Protein AF-A0A1L6R920-F1 (afdb_monomer_lite)

Sequence (174 aa):
MINQKQIMIEWEKAELPRNDKTYGDISAIYSDLSSNADNELEANKMFILAIRKAAMNGASTGLSVQNNVSRWLNAGATNAEAVGKYEDDLQRRRQKGRFGQPIKQESKVLVPTSDEIKQQNERWAKELGYENVKAMAKGTRDIFVNLRKTRAERLANKPKTGLTANGNRVLKRF

Organism: NCBI:txid1631871

pLDDT: mean 83.22, std 13.2, range [47.03, 96.5]

Secondary structure (DSSP, 8-state):
---HHHHHHHHHHTTPPP-TTHHHHHHHHHHHHHHHSSSHHHHHHHHHHHHHHHHHTT--SHHHHHHHHHHHHHTT--SHHHHHHHHHHHHHHHTBPTTS-B-------PPPPHHHHHHHHHHHHHHTT-SSHHHHHHHHHHHHHHHHHTHHHHHHTS---SB-TTS-B-----

Radius of gyration: 33.22 Å; chains: 1; bounding box: 61×46×90 Å

Foldseek 3Di:
DAPVVVLVVLCVVLQADDDPCVVVLLVVLLVLLCVQAPHSVQSNLLLSVLSVVCSVVVHRYSVSSSVLSVVQVVVSNRGPVSSVVVVVVVVQVVQQDPPRHGNPPPDPPPDDDPVSVLVVLQVVCVVVPHPGNVRVVVVVVVVVVVCVVCVVVVVVPDDPPCADPVGHHPDDDD

Structure (mmCIF, N/CA/C/O backbone):
data_AF-A0A1L6R920-F1
#
_entry.id   AF-A0A1L6R920-F1
#
loop_
_atom_site.group_PDB
_atom_site.id
_atom_site.type_symbol
_atom_site.label_atom_id
_atom_site.label_alt_id
_atom_site.label_comp_id
_atom_site.label_asym_id
_atom_site.label_entity_id
_atom_site.label_seq_id
_atom_site.pdbx_PDB_ins_code
_atom_site.Cartn_x
_atom_site.Cartn_y
_atom_site.Cartn_z
_atom_site.occupancy
_atom_site.B_iso_or_equiv
_atom_site.auth_seq_id
_atom_site.auth_comp_id
_atom_site.auth_asym_id
_atom_site.auth_atom_id
_atom_site.pdbx_PDB_model_num
ATOM 1 N N . MET A 1 1 ? -8.436 4.209 25.010 1.00 79.69 1 MET A N 1
ATOM 2 C CA . MET A 1 1 ? -8.027 5.600 24.848 1.00 79.69 1 MET A CA 1
ATOM 3 C C . MET A 1 1 ? -7.388 5.775 23.480 1.00 79.69 1 MET A C 1
ATOM 5 O O . MET A 1 1 ? -6.568 4.952 23.076 1.00 79.69 1 MET A O 1
ATOM 9 N N . ILE A 1 2 ? -7.763 6.836 22.766 1.00 86.31 2 ILE A N 1
ATOM 10 C CA . ILE A 1 2 ? -7.150 7.194 21.484 1.00 86.31 2 ILE A CA 1
ATOM 11 C C . ILE A 1 2 ? -5.675 7.579 21.678 1.00 86.31 2 ILE A C 1
ATOM 13 O O . ILE A 1 2 ? -5.337 8.386 22.544 1.00 86.31 2 ILE A O 1
ATOM 17 N N . ASN A 1 3 ? -4.783 7.039 20.849 1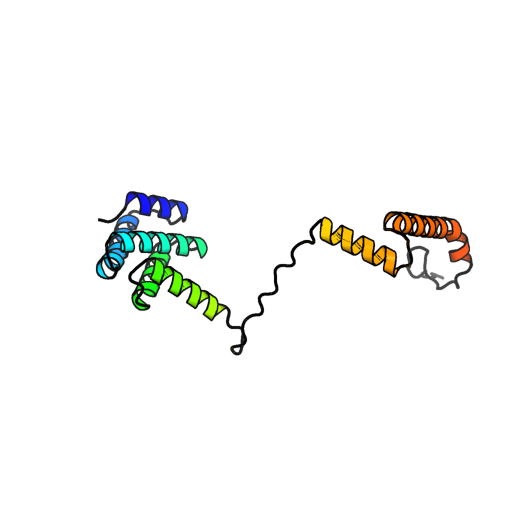.00 87.56 3 ASN A N 1
ATOM 18 C CA . ASN A 1 3 ? -3.374 7.424 20.822 1.00 87.56 3 ASN A CA 1
ATOM 19 C C . ASN A 1 3 ? -3.175 8.663 19.932 1.00 87.56 3 ASN A C 1
ATOM 21 O O . ASN A 1 3 ? -2.569 8.601 18.861 1.00 87.56 3 ASN A O 1
ATOM 25 N N . GLN A 1 4 ? -3.710 9.802 20.380 1.00 85.88 4 GLN A N 1
ATOM 26 C CA . GLN A 1 4 ? -3.702 11.061 19.622 1.00 85.88 4 GLN A CA 1
ATOM 27 C C . GLN A 1 4 ? -2.299 11.485 19.182 1.00 85.88 4 GLN A C 1
ATOM 29 O O . GLN A 1 4 ? -2.125 11.935 18.054 1.00 85.88 4 GLN A O 1
ATOM 34 N N . LYS A 1 5 ? -1.287 11.306 20.041 1.00 88.81 5 LYS A N 1
ATOM 35 C CA . LYS A 1 5 ? 0.095 11.686 19.721 1.00 88.81 5 LYS A CA 1
ATOM 36 C C . LYS A 1 5 ? 0.614 10.926 18.500 1.00 88.81 5 LYS A C 1
ATOM 38 O O . LYS A 1 5 ? 1.138 11.547 17.581 1.00 88.81 5 LYS A O 1
ATOM 43 N N . GLN A 1 6 ? 0.449 9.603 18.472 1.00 89.12 6 GLN A N 1
ATOM 44 C CA . GLN A 1 6 ? 0.900 8.796 17.339 1.00 89.12 6 GLN A CA 1
ATOM 45 C C . GLN A 1 6 ? 0.072 9.071 16.080 1.00 89.12 6 GLN A C 1
ATOM 47 O O . GLN A 1 6 ? 0.638 9.162 14.994 1.00 89.12 6 GLN A O 1
ATOM 52 N N . ILE A 1 7 ? -1.247 9.233 16.221 1.00 89.50 7 ILE A N 1
ATOM 53 C CA . ILE A 1 7 ? -2.146 9.534 15.099 1.00 89.50 7 ILE A CA 1
ATOM 54 C C . ILE A 1 7 ? -1.750 10.849 14.427 1.00 89.50 7 ILE A C 1
ATOM 56 O O . ILE A 1 7 ? -1.634 10.880 13.208 1.00 89.50 7 ILE A O 1
ATOM 60 N N . MET A 1 8 ? -1.470 11.903 15.198 1.00 90.19 8 MET A N 1
ATOM 61 C CA . MET A 1 8 ? -1.040 13.190 14.642 1.00 90.19 8 MET A CA 1
ATOM 62 C C . MET A 1 8 ? 0.315 13.100 13.931 1.00 90.19 8 MET A C 1
ATOM 64 O O . MET A 1 8 ? 0.467 13.676 12.860 1.00 90.19 8 MET A O 1
ATOM 68 N N . ILE A 1 9 ? 1.273 12.334 14.469 1.00 91.44 9 ILE A N 1
ATOM 69 C CA . ILE A 1 9 ? 2.566 12.103 13.799 1.00 91.44 9 ILE A CA 1
ATOM 70 C C . ILE A 1 9 ? 2.360 11.424 12.440 1.00 91.44 9 ILE A C 1
ATOM 72 O O . ILE A 1 9 ? 2.987 11.800 11.453 1.00 91.44 9 ILE A O 1
ATOM 76 N N . GLU A 1 10 ? 1.506 10.403 12.375 1.00 90.56 10 GLU A N 1
ATOM 77 C CA . GLU A 1 10 ? 1.208 9.709 11.118 1.00 90.56 10 GLU A CA 1
ATOM 78 C C . GLU A 1 10 ? 0.402 10.600 10.162 1.00 90.56 10 GLU A C 1
ATOM 80 O O . GLU A 1 10 ? 0.634 10.552 8.958 1.00 90.56 10 GLU A O 1
ATOM 85 N N . TRP A 1 11 ? -0.491 11.446 10.683 1.00 90.75 11 TRP A N 1
ATOM 86 C CA . TRP A 1 11 ? -1.270 12.415 9.906 1.00 90.75 11 TRP A CA 1
ATOM 87 C C . TRP A 1 11 ? -0.371 13.440 9.210 1.00 90.75 11 TRP A C 1
ATOM 89 O O . TRP A 1 11 ? -0.520 13.686 8.015 1.00 90.75 11 TRP A O 1
ATOM 99 N N . GLU A 1 12 ? 0.605 13.988 9.938 1.00 90.06 12 GLU A N 1
ATOM 100 C CA . GLU A 1 12 ? 1.593 14.928 9.398 1.00 90.06 12 GLU A CA 1
ATOM 101 C C . GLU A 1 12 ? 2.536 14.245 8.399 1.00 90.06 12 GLU A C 1
ATOM 103 O O . GLU A 1 12 ? 2.787 14.788 7.326 1.00 90.06 12 GLU A O 1
ATOM 108 N N . LYS A 1 13 ? 3.003 13.021 8.692 1.00 89.94 13 LYS A N 1
ATOM 109 C CA . LYS A 1 13 ? 3.811 12.221 7.749 1.00 89.94 13 LYS A CA 1
ATOM 110 C C . LYS A 1 13 ? 3.072 11.880 6.458 1.00 89.94 13 LYS A C 1
ATOM 112 O O . LYS A 1 13 ? 3.711 11.685 5.430 1.00 89.94 13 LYS A O 1
ATOM 117 N N . ALA A 1 14 ? 1.751 11.759 6.527 1.00 88.31 14 ALA A N 1
ATOM 118 C CA . ALA A 1 14 ? 0.889 11.536 5.377 1.00 88.31 14 ALA A CA 1
ATOM 119 C C . ALA A 1 14 ? 0.590 12.822 4.590 1.00 88.31 14 ALA A C 1
ATOM 121 O O . ALA A 1 14 ? -0.186 12.761 3.640 1.00 88.31 14 ALA A O 1
ATOM 122 N N . GLU A 1 15 ? 1.161 13.966 4.992 1.00 89.12 15 GLU A N 1
ATOM 123 C CA . GLU A 1 15 ? 0.930 15.284 4.387 1.00 89.12 15 GLU A CA 1
ATOM 124 C C . GLU A 1 15 ? -0.563 15.662 4.338 1.00 89.12 15 GLU A C 1
ATOM 126 O O . GLU A 1 15 ? -1.015 16.429 3.485 1.00 89.12 15 GLU A O 1
ATOM 131 N N . LEU A 1 16 ? -1.357 15.125 5.274 1.00 86.75 16 LEU A N 1
ATOM 132 C CA . LEU A 1 16 ? -2.772 15.445 5.381 1.00 86.75 16 LEU A CA 1
ATOM 133 C C . LEU A 1 16 ? -2.931 16.842 6.006 1.00 86.75 16 LEU A C 1
ATOM 135 O O . LEU A 1 16 ? -2.310 17.138 7.032 1.00 86.75 16 LEU A O 1
ATOM 139 N N . PRO A 1 17 ? -3.782 17.713 5.435 1.00 84.38 17 PRO A N 1
ATOM 140 C CA . PRO A 1 17 ? -3.937 19.080 5.898 1.00 84.38 17 PRO A CA 1
ATOM 141 C C . PRO A 1 17 ? -4.454 19.108 7.335 1.00 84.38 17 PRO A C 1
ATOM 143 O O . PRO A 1 17 ? -5.358 18.356 7.717 1.00 84.38 17 PRO A O 1
ATOM 146 N N . ARG A 1 18 ? -3.877 20.020 8.117 1.00 84.75 18 ARG A N 1
ATOM 147 C CA . ARG A 1 18 ? -4.295 20.321 9.482 1.00 84.75 18 ARG A CA 1
ATOM 148 C C . ARG A 1 18 ? -5.080 21.627 9.483 1.00 84.75 18 ARG A C 1
ATOM 150 O O . ARG A 1 18 ? -4.562 22.667 9.089 1.00 84.75 18 ARG A O 1
ATOM 157 N N . ASN A 1 19 ? -6.329 21.558 9.913 1.00 83.75 19 ASN A N 1
ATOM 158 C CA . ASN A 1 19 ? -7.227 22.689 10.096 1.00 83.75 19 ASN A CA 1
ATOM 159 C C . ASN A 1 19 ? -7.980 22.535 11.428 1.00 83.75 19 ASN A C 1
ATOM 161 O O . ASN A 1 19 ? -7.828 21.535 12.134 1.00 83.75 19 ASN A O 1
ATOM 165 N N . ASP A 1 20 ? -8.826 23.506 11.758 1.00 83.94 20 ASP A N 1
ATOM 166 C CA . ASP A 1 20 ? -9.552 23.533 13.035 1.00 83.94 20 ASP A CA 1
ATOM 167 C C . ASP A 1 20 ? -10.527 22.354 13.212 1.00 83.94 20 ASP A C 1
ATOM 169 O O . ASP A 1 20 ? -10.951 22.054 14.326 1.00 83.94 20 ASP A O 1
ATOM 173 N N . LYS A 1 21 ? -10.865 21.645 12.125 1.00 84.62 21 LYS A N 1
ATOM 174 C CA . LYS A 1 21 ? -11.754 20.473 12.129 1.00 84.62 21 LYS A CA 1
ATOM 175 C C . LYS A 1 21 ? -11.008 19.145 12.239 1.00 84.62 21 LYS A C 1
ATOM 177 O O . LYS A 1 21 ? -11.626 18.151 12.607 1.00 84.62 21 LYS A O 1
ATOM 182 N N . THR A 1 22 ? -9.692 19.116 12.014 1.00 85.69 22 THR A N 1
ATOM 183 C CA . THR A 1 22 ? -8.893 17.880 11.981 1.00 85.69 22 THR A CA 1
ATOM 184 C C . THR A 1 22 ? -9.050 17.035 13.246 1.00 85.69 22 THR A C 1
ATOM 186 O O . THR A 1 22 ? -9.187 15.819 13.161 1.00 85.69 22 THR A O 1
ATOM 189 N N . TYR A 1 23 ? -9.084 17.653 14.428 1.00 86.12 23 TYR A N 1
ATOM 190 C CA . TYR A 1 23 ? -9.286 16.919 15.683 1.00 86.12 23 TYR A CA 1
ATOM 191 C C . TYR A 1 23 ? -10.691 16.321 15.817 1.00 86.12 23 TYR A C 1
ATOM 193 O O . TYR A 1 23 ? -10.837 15.227 16.368 1.00 86.12 23 TYR A O 1
ATOM 201 N N . GLY A 1 24 ? -11.710 17.020 15.310 1.00 86.81 24 GLY A N 1
ATOM 202 C CA . GLY A 1 24 ? -13.078 16.509 15.237 1.00 86.81 24 GLY A CA 1
ATOM 203 C C . GLY A 1 24 ? -13.167 15.313 14.294 1.00 86.81 24 GLY A C 1
ATOM 204 O O . GLY A 1 24 ? -13.685 14.272 14.689 1.00 86.81 24 GLY A O 1
ATOM 205 N N . ASP A 1 25 ? -12.563 15.423 13.109 1.00 86.75 25 ASP A N 1
ATOM 206 C CA . ASP A 1 25 ? -12.507 14.339 12.122 1.00 86.75 25 ASP A CA 1
ATOM 207 C C . ASP A 1 25 ? -11.787 13.108 12.689 1.00 86.75 25 ASP A C 1
ATOM 209 O O . ASP A 1 25 ? -12.298 11.993 12.613 1.00 86.75 25 ASP A O 1
ATOM 213 N N . ILE A 1 26 ? -10.628 13.301 13.330 1.00 91.12 26 ILE A N 1
ATOM 214 C CA . ILE A 1 26 ? -9.888 12.219 13.991 1.00 91.12 26 ILE A CA 1
ATOM 215 C C . ILE A 1 26 ? -10.736 11.560 15.080 1.00 91.12 26 ILE A C 1
ATOM 217 O O . ILE A 1 26 ? -10.770 10.335 15.174 1.00 91.12 26 ILE A O 1
ATOM 221 N N . SER A 1 27 ? -11.429 12.348 15.900 1.00 91.56 27 SER A N 1
ATOM 222 C CA . SER A 1 27 ? -12.250 11.801 16.983 1.00 91.56 27 SER A CA 1
ATOM 223 C C . SER A 1 27 ? -13.441 11.011 16.443 1.00 91.56 27 SER A C 1
ATOM 225 O O . SER A 1 27 ? -13.716 9.925 16.944 1.00 91.56 27 SER A O 1
ATOM 227 N N . ALA A 1 28 ? -14.098 11.507 15.391 1.00 90.88 28 ALA A N 1
ATOM 228 C CA . ALA A 1 28 ? -15.207 10.819 14.736 1.00 90.88 28 ALA A CA 1
ATOM 229 C C . ALA A 1 28 ? -14.758 9.494 14.102 1.00 90.88 28 ALA A C 1
ATOM 231 O O . ALA A 1 28 ? -15.317 8.444 14.408 1.00 90.88 28 ALA A O 1
ATOM 232 N N . ILE A 1 29 ? -13.685 9.518 13.302 1.00 92.75 29 ILE A N 1
ATOM 233 C CA . ILE A 1 29 ? -13.136 8.311 12.662 1.00 92.75 29 ILE A CA 1
ATOM 234 C C . ILE A 1 29 ? -12.698 7.286 13.718 1.00 92.75 29 ILE A C 1
ATOM 236 O O . ILE A 1 29 ? -12.905 6.083 13.556 1.00 92.75 29 ILE A O 1
ATOM 240 N N . TYR A 1 30 ? -12.086 7.745 14.813 1.00 94.06 30 TYR A N 1
ATOM 241 C CA . TYR A 1 30 ? -11.662 6.852 15.886 1.00 94.06 30 TYR A CA 1
ATOM 242 C C . TYR A 1 30 ? -12.856 6.264 16.635 1.00 94.06 30 TYR A C 1
ATOM 244 O O . TYR A 1 30 ? -12.802 5.096 17.008 1.00 94.06 30 TYR A O 1
ATOM 252 N N . SER A 1 31 ? -13.924 7.041 16.839 1.00 93.62 31 SER A N 1
ATOM 253 C CA . SER A 1 31 ? -15.156 6.556 17.463 1.00 93.62 31 SER A CA 1
ATOM 254 C C . SER A 1 31 ? -15.700 5.346 16.704 1.00 93.62 31 SER A C 1
ATOM 256 O O . SER A 1 31 ? -15.896 4.296 17.316 1.00 93.62 31 SER A O 1
ATOM 258 N N . ASP A 1 32 ? -15.821 5.448 15.377 1.00 91.81 32 ASP A N 1
ATOM 259 C CA . ASP A 1 32 ? -16.296 4.355 14.518 1.00 91.81 32 ASP A CA 1
ATOM 260 C C . ASP A 1 32 ? -15.438 3.090 14.669 1.00 91.81 32 ASP A C 1
ATOM 262 O O . ASP A 1 32 ? -15.962 1.985 14.818 1.00 91.81 32 ASP A O 1
ATOM 266 N N . LEU A 1 33 ? -14.110 3.240 14.682 1.00 93.81 33 LEU A N 1
ATOM 267 C CA . LEU A 1 33 ? -13.193 2.120 14.904 1.00 93.81 33 LEU A CA 1
ATOM 268 C C . LEU A 1 33 ? -13.331 1.538 16.310 1.00 93.81 33 LEU A C 1
ATOM 270 O O . LEU A 1 33 ? -13.384 0.325 16.464 1.00 93.81 33 LEU A O 1
ATOM 274 N N . SER A 1 34 ? -13.402 2.380 17.338 1.00 93.50 34 SER A N 1
ATOM 275 C CA . SER A 1 34 ? -13.455 1.939 18.733 1.00 93.50 34 SER A CA 1
ATOM 276 C C . SER A 1 34 ? -14.724 1.158 19.070 1.00 93.50 34 SER A C 1
ATOM 278 O O . SER A 1 34 ? -14.680 0.284 19.930 1.00 93.50 34 SER A O 1
ATOM 280 N N . SER A 1 35 ? -15.832 1.434 18.375 1.00 93.62 35 SER A N 1
ATOM 281 C CA . SER A 1 35 ? -17.098 0.720 18.553 1.00 93.62 35 SER A CA 1
ATOM 282 C C . SER A 1 35 ? -17.144 -0.639 17.852 1.00 93.62 35 SER A C 1
ATOM 284 O O . SER A 1 35 ? -17.985 -1.459 18.206 1.00 93.62 35 SER A O 1
ATOM 286 N N . ASN A 1 36 ? -16.279 -0.875 16.861 1.00 94.38 36 ASN A N 1
ATOM 287 C CA . ASN A 1 36 ? -16.327 -2.073 16.015 1.00 94.38 36 ASN A CA 1
ATOM 288 C C . ASN A 1 36 ? -15.068 -2.950 16.100 1.00 94.38 36 ASN A C 1
ATOM 290 O O . ASN A 1 36 ? -15.104 -4.106 15.687 1.00 94.38 36 ASN A O 1
ATOM 294 N N . ALA A 1 37 ? -13.949 -2.416 16.586 1.00 94.25 37 ALA A N 1
ATOM 295 C CA . ALA A 1 37 ? -12.711 -3.166 16.730 1.00 94.25 37 ALA A CA 1
ATOM 296 C C . ALA A 1 37 ? -12.746 -4.093 17.951 1.00 94.25 37 ALA A C 1
ATOM 298 O O . ALA A 1 37 ? -13.436 -3.825 18.933 1.00 94.25 37 ALA A O 1
ATOM 299 N N . ASP A 1 38 ? -11.919 -5.139 17.924 1.00 93.12 38 ASP A N 1
ATOM 300 C CA . ASP A 1 38 ? -11.832 -6.122 19.014 1.00 93.12 38 ASP A CA 1
ATOM 301 C C . ASP A 1 38 ? -11.443 -5.473 20.354 1.00 93.12 38 ASP A C 1
ATOM 303 O O . ASP A 1 38 ? -11.822 -5.941 21.427 1.00 93.12 38 ASP A O 1
ATOM 307 N N . ASN A 1 39 ? -10.635 -4.411 20.299 1.00 93.56 39 ASN A N 1
ATOM 308 C CA . ASN A 1 39 ? -10.239 -3.597 21.442 1.00 93.56 39 ASN A CA 1
ATOM 309 C C . ASN A 1 39 ? -9.635 -2.257 20.982 1.00 93.56 39 ASN A C 1
ATOM 311 O O . ASN A 1 39 ? -9.377 -2.018 19.801 1.00 93.56 39 ASN A O 1
ATOM 315 N N . GLU A 1 40 ? -9.344 -1.381 21.941 1.00 92.44 40 GLU A N 1
ATOM 316 C CA . GLU A 1 40 ? -8.795 -0.048 21.675 1.00 92.44 40 GLU A CA 1
ATOM 317 C C . GLU A 1 40 ? -7.393 -0.066 21.046 1.00 92.44 40 GLU A C 1
ATOM 319 O O . GLU A 1 40 ? -7.031 0.845 20.297 1.00 92.44 40 GLU A O 1
ATOM 324 N N . LEU A 1 41 ? -6.578 -1.083 21.346 1.00 93.44 41 LEU A N 1
ATOM 325 C CA . LEU A 1 41 ? -5.259 -1.233 20.734 1.00 93.44 41 LEU A CA 1
ATOM 326 C C . LEU A 1 41 ? -5.407 -1.521 19.235 1.00 93.44 41 LEU A C 1
ATOM 328 O O . LEU A 1 41 ? -4.718 -0.900 18.424 1.00 93.44 41 LEU A O 1
ATOM 332 N N . GLU A 1 42 ? -6.329 -2.407 18.867 1.00 94.75 42 GLU A N 1
ATOM 333 C CA . GLU A 1 42 ? -6.648 -2.708 17.473 1.00 94.75 42 GLU A CA 1
ATOM 334 C C . GLU A 1 42 ? -7.280 -1.511 16.757 1.00 94.75 42 GLU A C 1
ATOM 336 O O . GLU A 1 42 ? -6.835 -1.173 15.661 1.00 94.75 42 GLU A O 1
ATOM 341 N N . ALA A 1 43 ? -8.191 -0.776 17.402 1.00 94.94 43 ALA A N 1
ATOM 342 C CA . ALA A 1 43 ? -8.739 0.467 16.851 1.00 94.94 43 ALA A CA 1
ATOM 343 C C . ALA A 1 43 ? -7.631 1.482 16.502 1.00 94.94 43 ALA A C 1
ATOM 345 O O . ALA A 1 43 ? -7.603 2.034 15.400 1.00 94.94 43 ALA A O 1
ATOM 346 N N . ASN A 1 44 ? -6.662 1.687 17.403 1.00 94.00 44 ASN A N 1
ATOM 347 C CA . ASN A 1 44 ? -5.520 2.572 17.152 1.00 94.00 44 ASN A CA 1
ATOM 348 C C . ASN A 1 44 ? -4.643 2.083 15.985 1.00 94.00 44 ASN A C 1
ATOM 350 O O . ASN A 1 44 ? -4.238 2.885 15.139 1.00 94.00 44 ASN A O 1
ATOM 354 N N . LYS A 1 45 ? -4.352 0.776 15.911 1.00 95.00 45 LYS A N 1
ATOM 355 C CA . LYS A 1 45 ? -3.577 0.194 14.802 1.00 95.00 45 LYS A CA 1
ATOM 356 C C . LYS A 1 45 ? -4.297 0.376 13.468 1.00 95.00 45 LYS A C 1
ATOM 358 O O . LYS A 1 45 ? -3.678 0.817 12.501 1.00 95.00 45 LYS A O 1
ATOM 363 N N . MET A 1 46 ? -5.593 0.078 13.424 1.00 96.50 46 MET A N 1
ATOM 364 C CA . MET A 1 46 ? -6.422 0.243 12.232 1.00 96.50 46 MET A CA 1
ATOM 365 C C . MET A 1 46 ? -6.463 1.704 11.778 1.00 96.50 46 MET A C 1
ATOM 367 O O . MET A 1 46 ? -6.305 1.965 10.589 1.00 96.50 46 MET A O 1
ATOM 371 N N . PHE A 1 47 ? -6.570 2.668 12.697 1.00 96.12 47 PHE A N 1
ATOM 372 C CA . PHE A 1 47 ? -6.514 4.089 12.340 1.00 96.12 47 PHE A CA 1
ATOM 373 C C . PHE A 1 47 ? -5.190 4.431 11.643 1.00 96.12 47 PHE A C 1
ATOM 375 O O . PHE A 1 47 ? -5.177 5.005 10.552 1.00 96.12 47 PHE A O 1
ATOM 382 N N . ILE A 1 48 ? -4.060 4.041 12.239 1.00 95.06 48 ILE A N 1
ATOM 383 C CA . ILE A 1 48 ? -2.731 4.297 11.665 1.00 95.06 48 ILE A CA 1
ATOM 384 C C . ILE A 1 48 ? -2.604 3.658 10.276 1.00 95.06 48 ILE A C 1
ATOM 386 O O . ILE A 1 48 ? -2.092 4.290 9.349 1.00 95.06 48 ILE A O 1
ATOM 390 N N . LEU A 1 49 ? -3.107 2.432 10.097 1.00 95.75 49 LEU A N 1
ATOM 391 C CA . LEU A 1 49 ? -3.151 1.789 8.784 1.00 95.75 49 LEU A CA 1
ATOM 392 C C . LEU A 1 49 ? -3.987 2.599 7.784 1.00 95.75 49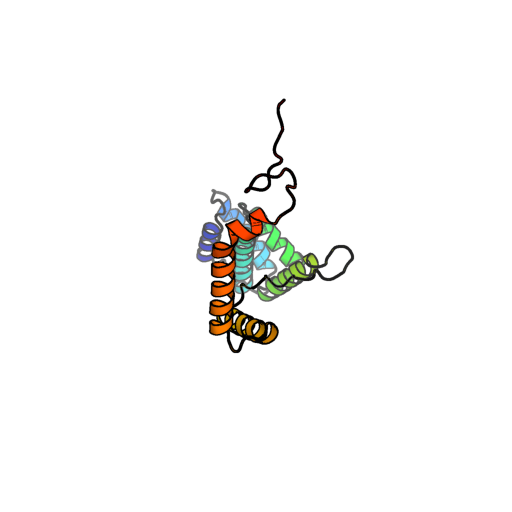 LEU A C 1
ATOM 394 O O . LEU A 1 49 ? -3.571 2.740 6.635 1.00 95.75 49 LEU A O 1
ATOM 398 N N . ALA A 1 50 ? -5.125 3.163 8.198 1.00 95.50 50 ALA A N 1
ATOM 399 C CA . ALA A 1 50 ? -5.992 3.961 7.327 1.00 95.50 50 ALA A CA 1
ATOM 400 C C . ALA A 1 50 ? -5.301 5.237 6.832 1.00 95.50 50 ALA A C 1
ATOM 402 O O . ALA A 1 50 ? -5.408 5.563 5.645 1.00 95.50 50 ALA A O 1
ATOM 403 N N . ILE A 1 51 ? -4.555 5.915 7.712 1.00 94.06 51 ILE A N 1
ATOM 404 C CA . ILE A 1 51 ? -3.737 7.086 7.363 1.00 94.06 51 ILE A CA 1
ATOM 405 C C . ILE A 1 51 ? -2.651 6.693 6.360 1.00 94.06 51 ILE A C 1
ATOM 407 O O . ILE A 1 51 ? -2.550 7.285 5.286 1.00 94.06 51 ILE A O 1
ATOM 411 N N . ARG A 1 52 ? -1.870 5.651 6.668 1.00 93.69 52 ARG A N 1
ATOM 412 C CA . ARG A 1 52 ? -0.793 5.181 5.783 1.00 93.69 52 ARG A CA 1
ATOM 413 C C . ARG A 1 52 ? -1.325 4.766 4.417 1.00 93.69 52 ARG A C 1
ATOM 415 O O . ARG A 1 52 ? -0.720 5.078 3.397 1.00 93.69 52 ARG A O 1
ATOM 422 N N . LYS A 1 53 ? -2.485 4.108 4.379 1.00 92.44 53 LYS A N 1
ATOM 423 C CA . LYS A 1 53 ? -3.158 3.731 3.135 1.00 92.44 53 LYS A CA 1
ATOM 424 C C . LYS A 1 53 ? -3.594 4.952 2.327 1.00 92.44 53 LYS A C 1
ATOM 426 O O . LYS A 1 53 ? -3.444 4.944 1.107 1.00 92.44 53 LYS A O 1
ATOM 431 N N . ALA A 1 54 ? -4.122 5.988 2.981 1.00 91.81 54 ALA A N 1
ATOM 432 C CA . ALA A 1 54 ? -4.466 7.245 2.321 1.00 91.81 54 ALA A CA 1
ATOM 433 C C . ALA A 1 54 ? -3.220 7.898 1.697 1.00 91.81 54 ALA A C 1
ATOM 435 O O . ALA A 1 54 ? -3.252 8.227 0.511 1.00 91.81 54 ALA A O 1
ATOM 436 N N . ALA A 1 55 ? -2.106 7.953 2.435 1.00 90.69 55 ALA A N 1
ATOM 437 C CA . ALA A 1 55 ? -0.827 8.458 1.933 1.00 90.69 55 ALA A CA 1
ATOM 438 C C . ALA A 1 55 ? -0.306 7.653 0.729 1.00 90.69 55 ALA A C 1
ATOM 440 O O . ALA A 1 55 ? 0.044 8.225 -0.300 1.00 90.69 55 ALA A O 1
ATOM 441 N N . MET A 1 56 ? -0.324 6.315 0.804 1.00 88.69 56 MET A N 1
ATOM 442 C CA . MET A 1 56 ? 0.088 5.441 -0.307 1.00 88.69 56 MET A CA 1
ATOM 443 C C . MET A 1 56 ? -0.747 5.647 -1.577 1.00 88.69 56 MET A C 1
ATOM 445 O O . MET A 1 56 ? -0.247 5.435 -2.679 1.00 88.69 56 MET A O 1
ATOM 449 N N . ASN A 1 57 ? -2.012 6.043 -1.432 1.00 86.75 57 ASN A N 1
ATOM 450 C CA . ASN A 1 57 ? -2.900 6.341 -2.553 1.00 86.75 57 ASN A CA 1
ATOM 451 C C . ASN A 1 57 ? -2.766 7.795 -3.056 1.00 86.75 57 ASN A C 1
ATOM 453 O O . ASN A 1 57 ? -3.522 8.183 -3.945 1.00 86.75 57 ASN A O 1
ATOM 457 N N . GLY A 1 58 ? -1.854 8.598 -2.493 1.00 82.88 58 GLY A N 1
ATOM 458 C CA . GLY A 1 58 ? -1.669 10.011 -2.841 1.00 82.88 58 GLY A CA 1
ATOM 459 C C . GLY A 1 58 ? -2.825 10.914 -2.401 1.00 82.88 58 GLY A C 1
ATOM 460 O O . GLY A 1 58 ? -3.066 11.949 -3.018 1.00 82.88 58 GLY A O 1
ATOM 461 N N . ALA A 1 59 ? -3.591 10.507 -1.387 1.00 81.94 59 ALA A N 1
ATOM 462 C CA . ALA A 1 59 ? -4.738 11.268 -0.917 1.00 81.94 59 ALA A CA 1
ATOM 463 C C . ALA A 1 59 ? -4.330 12.363 0.076 1.00 81.94 59 ALA A C 1
ATOM 465 O O . ALA A 1 59 ? -3.573 12.111 1.006 1.00 81.94 59 ALA A O 1
ATOM 466 N N . SER A 1 60 ? -4.917 13.551 -0.072 1.00 77.19 60 SER A N 1
ATOM 467 C CA . SER A 1 60 ? -4.639 14.739 0.746 1.00 77.19 60 SER A CA 1
ATOM 468 C C . SER A 1 60 ? -5.810 15.137 1.654 1.00 77.19 60 SER A C 1
ATOM 470 O O . SER A 1 60 ? -5.949 16.297 2.027 1.00 77.19 60 SER A O 1
ATOM 472 N N . THR A 1 61 ? -6.717 14.210 1.986 1.00 84.19 61 THR A N 1
ATOM 473 C CA . THR A 1 61 ? -7.936 14.526 2.751 1.00 84.19 61 THR A CA 1
ATOM 474 C C . THR A 1 61 ? -8.248 13.498 3.834 1.00 84.19 61 THR A C 1
ATOM 476 O O . THR A 1 61 ? -8.137 12.290 3.614 1.00 84.19 61 THR A O 1
ATOM 479 N N . GLY A 1 62 ? -8.737 13.973 4.987 1.00 85.50 62 GLY A N 1
ATOM 480 C CA . GLY A 1 62 ? -9.226 13.115 6.076 1.00 85.50 62 GLY A CA 1
ATOM 481 C C . GLY A 1 62 ? -10.394 12.211 5.663 1.00 85.50 62 GLY A C 1
ATOM 482 O O . GLY A 1 62 ? -10.489 11.074 6.117 1.00 85.50 62 GLY A O 1
ATOM 483 N N . LEU A 1 63 ? -11.207 12.646 4.694 1.00 88.94 63 LEU A N 1
ATOM 484 C CA . LEU A 1 63 ? -12.264 11.829 4.088 1.00 88.94 63 LEU A CA 1
ATOM 485 C C . LEU A 1 63 ? -11.723 10.519 3.491 1.00 88.94 63 LEU A C 1
ATOM 487 O O . LEU A 1 63 ? -12.385 9.486 3.534 1.00 88.94 63 LEU A O 1
ATOM 491 N N . SER A 1 64 ? -10.503 10.531 2.952 1.00 90.88 64 SER A N 1
ATOM 492 C CA . SER A 1 64 ? -9.884 9.319 2.406 1.00 90.88 64 SER A CA 1
ATOM 493 C C . SER A 1 64 ? -9.528 8.314 3.503 1.00 90.88 64 SER A C 1
ATOM 495 O O . SER A 1 64 ? -9.661 7.109 3.292 1.00 90.88 64 SER A O 1
ATOM 497 N N . VAL A 1 65 ? -9.142 8.800 4.686 1.00 93.75 65 VAL A N 1
ATOM 498 C CA . VAL A 1 65 ? -8.913 7.972 5.879 1.00 93.75 65 VAL A CA 1
ATOM 499 C C . VAL A 1 65 ? -10.230 7.341 6.333 1.00 93.75 65 VAL A C 1
ATOM 501 O O . VAL A 1 65 ? -10.294 6.123 6.485 1.00 93.75 65 VAL A O 1
ATOM 504 N N . GLN A 1 66 ? -11.298 8.138 6.446 1.00 94.12 66 GLN A N 1
ATOM 505 C CA . GLN A 1 66 ? -12.633 7.648 6.804 1.00 94.12 66 GLN A CA 1
ATOM 506 C C . GLN A 1 66 ? -13.140 6.593 5.811 1.00 94.12 66 GLN A C 1
ATOM 508 O O . GLN A 1 66 ? -13.588 5.525 6.214 1.00 94.12 66 GLN A O 1
ATOM 513 N N . ASN A 1 67 ? -12.993 6.837 4.508 1.00 93.94 67 ASN A N 1
ATOM 514 C CA . ASN A 1 67 ? -13.408 5.890 3.473 1.00 93.94 67 ASN A CA 1
ATOM 515 C C . ASN A 1 67 ? -12.672 4.543 3.564 1.00 93.94 67 ASN A C 1
ATOM 517 O O . ASN A 1 67 ? -13.275 3.501 3.301 1.00 93.94 67 ASN A O 1
ATOM 521 N N . ASN A 1 68 ? -11.380 4.543 3.916 1.00 94.88 68 ASN A N 1
ATOM 522 C CA . ASN A 1 68 ? -10.634 3.303 4.149 1.00 94.88 68 ASN A CA 1
ATOM 523 C C . ASN A 1 68 ? -11.199 2.553 5.363 1.00 94.88 68 ASN A C 1
ATOM 525 O O . ASN A 1 68 ? -11.492 1.364 5.258 1.00 94.88 68 ASN A O 1
ATOM 529 N N . VAL A 1 69 ? -11.431 3.266 6.469 1.00 95.94 69 VAL A N 1
ATOM 530 C CA . VAL A 1 69 ? -12.026 2.713 7.694 1.00 95.94 69 VAL A CA 1
ATOM 531 C C . VAL A 1 69 ? -13.394 2.094 7.418 1.00 95.94 69 VAL A C 1
ATOM 533 O O . VAL A 1 69 ? -13.591 0.914 7.698 1.00 95.94 69 VAL A O 1
ATOM 536 N N . SER A 1 70 ? -14.318 2.832 6.796 1.00 95.62 70 SER A N 1
ATOM 537 C CA . SER A 1 70 ? -15.662 2.327 6.498 1.00 95.62 70 SER A CA 1
ATOM 538 C C . SER A 1 70 ? -15.628 1.085 5.608 1.00 95.62 70 SER A C 1
ATOM 540 O O . SER A 1 70 ? -16.408 0.162 5.813 1.00 95.62 70 SER A O 1
ATOM 542 N N . ARG A 1 71 ? -14.707 1.011 4.635 1.00 94.75 71 ARG A N 1
ATOM 543 C CA . ARG A 1 71 ? -14.548 -0.188 3.794 1.00 94.75 71 ARG A CA 1
ATOM 544 C C . ARG A 1 71 ? -14.115 -1.406 4.599 1.00 94.75 71 ARG A C 1
ATOM 546 O O . ARG A 1 71 ? -14.638 -2.488 4.359 1.00 94.75 71 ARG A O 1
ATOM 553 N N . TRP A 1 72 ? -13.175 -1.237 5.522 1.00 96.25 72 TRP A N 1
ATOM 554 C CA . TRP A 1 72 ? -12.687 -2.328 6.364 1.00 96.25 72 TRP A CA 1
ATOM 555 C C . TRP A 1 72 ? -13.752 -2.808 7.341 1.00 96.25 72 TRP A C 1
ATOM 557 O O . TRP A 1 72 ? -13.999 -4.008 7.420 1.00 96.25 72 TRP A O 1
ATOM 567 N N . LEU A 1 73 ? -14.446 -1.879 8.000 1.00 95.31 73 LEU A N 1
ATOM 568 C CA . LEU A 1 73 ? -15.542 -2.209 8.909 1.00 95.31 73 LEU A CA 1
ATOM 569 C C . LEU A 1 73 ? -16.694 -2.912 8.178 1.00 95.31 73 LEU A C 1
ATOM 571 O O . LEU A 1 73 ? -17.159 -3.954 8.630 1.00 95.31 73 LEU A O 1
ATOM 575 N N . ASN A 1 74 ? -17.087 -2.429 6.995 1.00 94.12 74 ASN A N 1
ATOM 576 C CA . ASN A 1 74 ? -18.118 -3.078 6.173 1.00 94.12 74 ASN A CA 1
ATOM 577 C C . ASN A 1 74 ? -17.700 -4.467 5.667 1.00 94.12 74 ASN A C 1
ATOM 579 O O . ASN A 1 74 ? -18.554 -5.297 5.364 1.00 94.12 74 ASN A O 1
ATOM 583 N N . ALA A 1 75 ? -16.395 -4.726 5.561 1.00 92.88 75 ALA A N 1
ATOM 584 C CA . ALA A 1 75 ? -15.850 -6.040 5.242 1.00 92.88 75 ALA A CA 1
ATOM 585 C C . ALA A 1 75 ? -15.700 -6.951 6.476 1.00 92.88 75 ALA A C 1
ATOM 587 O O . ALA A 1 75 ? -15.219 -8.076 6.342 1.00 92.88 75 ALA A O 1
ATOM 588 N N . GLY A 1 76 ? -16.099 -6.481 7.663 1.00 93.31 76 GLY A N 1
ATOM 589 C CA . GLY A 1 76 ? -16.008 -7.220 8.920 1.00 93.31 76 GLY A CA 1
ATOM 590 C C . GLY A 1 76 ? -14.602 -7.267 9.520 1.00 93.31 76 GLY A C 1
ATOM 591 O O . GLY A 1 76 ? -14.329 -8.126 10.352 1.00 93.31 76 GLY A O 1
ATOM 592 N N . ALA A 1 77 ? -13.686 -6.388 9.101 1.00 95.31 77 ALA A N 1
ATOM 593 C CA . ALA A 1 77 ? -12.357 -6.322 9.696 1.00 95.31 77 ALA A CA 1
ATOM 594 C C . ALA A 1 77 ? -12.412 -5.574 11.037 1.00 95.31 77 ALA A C 1
ATOM 596 O O . ALA A 1 77 ? -12.629 -4.365 11.063 1.00 95.31 77 ALA A O 1
ATOM 597 N N . THR A 1 78 ? -12.176 -6.294 12.134 1.00 95.56 78 THR A N 1
ATOM 598 C CA . THR A 1 78 ? -12.207 -5.765 13.512 1.00 95.56 78 THR A CA 1
ATOM 599 C C . THR A 1 78 ? -10.813 -5.608 14.137 1.00 95.56 78 THR A C 1
ATOM 601 O O . THR A 1 78 ? -10.678 -5.116 15.257 1.00 95.56 78 THR A O 1
ATOM 604 N N . ASN A 1 79 ? -9.753 -5.997 13.421 1.00 95.94 79 ASN A N 1
ATOM 605 C CA . ASN A 1 79 ? -8.364 -5.871 13.861 1.00 95.94 79 ASN A CA 1
ATOM 606 C C . ASN A 1 79 ? -7.394 -5.639 12.692 1.00 95.94 79 ASN A C 1
ATOM 608 O O . ASN A 1 79 ? -7.744 -5.778 11.516 1.00 95.94 79 ASN A O 1
ATOM 612 N N . ALA A 1 80 ? -6.149 -5.279 13.014 1.00 93.81 80 ALA A N 1
ATOM 613 C CA . ALA A 1 80 ? -5.128 -4.943 12.021 1.00 93.81 80 ALA A CA 1
ATOM 614 C C . ALA A 1 80 ? -4.761 -6.118 11.093 1.00 93.81 80 ALA A C 1
ATOM 616 O O . ALA A 1 80 ? -4.457 -5.904 9.918 1.00 93.81 80 ALA A O 1
ATOM 617 N N . GLU A 1 81 ? -4.805 -7.356 11.594 1.00 94.88 81 GLU A N 1
ATOM 618 C CA . GLU A 1 81 ? -4.534 -8.548 10.784 1.00 94.88 81 GLU A CA 1
ATOM 619 C C . GLU A 1 81 ? -5.635 -8.764 9.736 1.00 94.88 81 GLU A C 1
ATOM 621 O O . GLU A 1 81 ? -5.343 -9.012 8.563 1.00 94.88 81 GLU A O 1
ATOM 626 N N . ALA A 1 82 ? -6.901 -8.615 10.133 1.00 94.94 82 ALA A N 1
ATOM 627 C CA . ALA A 1 82 ? -8.048 -8.702 9.237 1.00 94.94 82 ALA A CA 1
ATOM 628 C C . ALA A 1 82 ? -8.008 -7.610 8.156 1.00 94.94 82 ALA A C 1
ATOM 630 O O . ALA A 1 82 ? -8.282 -7.899 6.990 1.00 94.94 82 ALA A O 1
ATOM 631 N N . VAL A 1 83 ? -7.585 -6.389 8.507 1.00 95.06 83 VAL A N 1
ATOM 632 C CA . VAL A 1 83 ? -7.336 -5.311 7.532 1.00 95.06 83 VAL A CA 1
ATOM 633 C C . VAL A 1 83 ? -6.273 -5.722 6.510 1.00 95.06 83 VAL A C 1
ATOM 635 O O . VAL A 1 83 ? -6.480 -5.547 5.310 1.00 95.06 83 VAL A O 1
ATOM 638 N N . GLY A 1 84 ? -5.158 -6.308 6.962 1.00 92.12 84 GLY A N 1
ATOM 639 C CA . GLY A 1 84 ? -4.104 -6.809 6.075 1.00 92.12 84 GLY A CA 1
ATOM 640 C C . GLY A 1 84 ? -4.618 -7.871 5.100 1.00 92.12 84 GLY A C 1
ATOM 641 O O . GLY A 1 84 ? -4.450 -7.733 3.889 1.00 92.12 84 GLY A O 1
ATOM 642 N N . LYS A 1 85 ? -5.335 -8.882 5.610 1.00 93.56 85 LYS A N 1
ATOM 643 C CA . LYS A 1 85 ? -5.946 -9.941 4.784 1.00 93.56 85 LYS A CA 1
ATOM 644 C C . LYS A 1 85 ? -6.934 -9.379 3.760 1.00 93.56 85 LYS A C 1
ATOM 646 O O . LYS A 1 85 ? -6.932 -9.813 2.608 1.00 93.56 85 LYS A O 1
ATOM 651 N N . TYR A 1 86 ? -7.760 -8.417 4.169 1.00 93.88 86 TYR A N 1
ATOM 652 C CA . TYR A 1 86 ? -8.718 -7.757 3.285 1.00 93.88 86 TYR A CA 1
ATOM 653 C C . TYR A 1 86 ? -8.020 -7.003 2.145 1.00 93.88 86 TYR A C 1
ATOM 655 O O . TYR A 1 86 ? -8.401 -7.149 0.984 1.00 93.88 86 TYR A O 1
ATOM 663 N N . GLU A 1 87 ? -6.985 -6.218 2.451 1.00 92.25 87 GLU A N 1
ATOM 664 C CA . GLU A 1 87 ? -6.246 -5.454 1.442 1.00 92.25 87 GLU A CA 1
ATOM 665 C C . GLU A 1 87 ? -5.470 -6.355 0.473 1.00 92.25 87 GLU A C 1
ATOM 667 O O . GLU A 1 87 ? -5.461 -6.089 -0.733 1.00 92.25 87 GLU A O 1
ATOM 672 N N . ASP A 1 88 ? -4.882 -7.446 0.965 1.00 90.44 88 ASP A N 1
ATOM 673 C CA . ASP A 1 88 ? -4.208 -8.441 0.129 1.00 90.44 88 ASP A CA 1
ATOM 674 C C . ASP A 1 88 ? -5.186 -9.122 -0.837 1.00 90.44 88 ASP A C 1
ATOM 676 O O . ASP A 1 88 ? -4.902 -9.249 -2.033 1.00 90.44 88 ASP A O 1
ATOM 680 N N . ASP A 1 89 ? -6.363 -9.530 -0.352 1.00 88.38 89 ASP A N 1
ATOM 681 C CA . ASP A 1 89 ? -7.402 -10.108 -1.206 1.00 88.38 89 ASP A CA 1
ATOM 682 C C . ASP A 1 89 ? -7.921 -9.082 -2.226 1.00 88.38 89 ASP A C 1
ATOM 684 O O . ASP A 1 89 ? -8.068 -9.389 -3.412 1.00 88.38 89 ASP A O 1
ATOM 688 N N . LEU A 1 90 ? -8.109 -7.824 -1.816 1.00 86.31 90 LEU A N 1
ATOM 689 C CA . LEU A 1 90 ? -8.501 -6.738 -2.713 1.00 86.31 90 LEU A CA 1
ATOM 690 C C . LEU A 1 90 ? -7.464 -6.516 -3.827 1.00 86.31 90 LEU A C 1
ATOM 692 O O . LEU A 1 90 ? -7.838 -6.352 -4.993 1.00 86.31 90 LEU A O 1
ATOM 696 N N . GLN A 1 91 ? -6.168 -6.545 -3.505 1.00 83.69 91 GLN A N 1
ATOM 697 C CA . GLN A 1 91 ? -5.103 -6.461 -4.505 1.00 83.69 91 GLN A CA 1
ATOM 698 C C . GLN A 1 91 ? -5.119 -7.660 -5.456 1.00 83.69 91 GLN A C 1
ATOM 700 O O . GLN A 1 91 ? -5.065 -7.466 -6.671 1.00 83.69 91 GLN A O 1
ATOM 705 N N . ARG A 1 92 ? -5.268 -8.886 -4.942 1.00 80.19 92 ARG A N 1
ATOM 706 C CA . ARG A 1 92 ? -5.367 -10.100 -5.773 1.00 80.19 92 ARG A CA 1
ATOM 707 C C . ARG A 1 92 ? -6.579 -10.064 -6.703 1.00 80.19 92 ARG A C 1
ATOM 709 O O . ARG A 1 92 ? -6.469 -10.439 -7.868 1.00 80.19 92 ARG A O 1
ATOM 716 N N . ARG A 1 93 ? -7.726 -9.565 -6.229 1.00 74.56 93 ARG A N 1
ATOM 717 C CA . ARG A 1 93 ? -8.932 -9.369 -7.051 1.00 74.56 93 ARG A CA 1
ATOM 718 C C . ARG A 1 93 ? -8.715 -8.326 -8.142 1.00 74.56 93 ARG A C 1
ATOM 720 O O . ARG A 1 93 ? -9.121 -8.563 -9.275 1.00 74.56 93 ARG A O 1
ATOM 727 N N . ARG A 1 94 ? -8.047 -7.209 -7.832 1.00 69.12 94 ARG A N 1
ATOM 728 C CA . ARG A 1 94 ? -7.658 -6.192 -8.829 1.00 69.12 94 ARG A CA 1
ATOM 729 C C . ARG A 1 94 ? -6.646 -6.723 -9.845 1.00 69.12 94 ARG A C 1
ATOM 731 O O . ARG A 1 94 ? -6.634 -6.258 -10.977 1.00 69.12 94 ARG A O 1
ATOM 738 N N . GLN A 1 95 ? -5.841 -7.714 -9.461 1.00 58.78 95 GLN A N 1
ATOM 739 C CA . GLN A 1 95 ? -4.920 -8.420 -10.351 1.00 58.78 95 GLN A CA 1
ATOM 740 C C . GLN A 1 95 ? -5.578 -9.530 -11.193 1.00 58.78 95 GLN A C 1
ATOM 742 O O . GLN A 1 95 ? -4.882 -10.257 -11.903 1.00 58.78 95 GLN A O 1
ATOM 747 N N . LYS A 1 96 ? -6.906 -9.694 -11.160 1.00 54.50 96 LYS A N 1
ATOM 748 C CA . LYS A 1 96 ? -7.594 -10.518 -12.163 1.00 54.50 96 LYS A CA 1
ATOM 749 C C . LYS A 1 96 ? -7.641 -9.729 -13.470 1.00 54.50 96 LYS A C 1
ATOM 751 O O . LYS A 1 96 ? -8.205 -8.641 -13.530 1.00 54.50 96 LYS A O 1
ATOM 756 N N . GLY A 1 97 ? -7.011 -10.267 -14.507 1.00 57.50 97 GLY A N 1
ATOM 757 C CA . GLY A 1 97 ? -6.962 -9.667 -15.829 1.00 57.50 97 GLY A CA 1
ATOM 758 C C . GLY A 1 97 ? -8.349 -9.615 -16.458 1.00 57.50 97 GLY A C 1
ATOM 759 O O . GLY A 1 97 ? -9.305 -10.249 -15.993 1.00 57.50 97 GLY A O 1
ATOM 760 N N . ARG A 1 98 ? -8.464 -8.856 -17.550 1.00 50.91 98 ARG A N 1
ATOM 761 C CA . ARG A 1 98 ? -9.681 -8.831 -18.369 1.00 50.91 98 ARG A CA 1
ATOM 762 C C . ARG A 1 98 ? -10.037 -10.284 -18.729 1.00 50.91 98 ARG A C 1
ATOM 764 O O . ARG A 1 98 ? -9.169 -11.014 -19.194 1.00 50.91 98 ARG A O 1
ATOM 771 N N . PHE A 1 99 ? -11.285 -10.693 -18.483 1.00 61.44 99 PHE A N 1
ATOM 772 C CA . PHE A 1 99 ? -11.805 -12.061 -18.689 1.00 61.44 99 PHE A CA 1
ATOM 773 C C . PHE A 1 99 ? -11.410 -13.133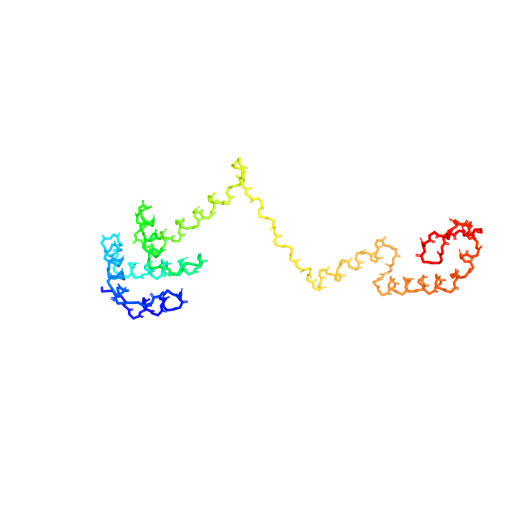 -17.652 1.00 61.44 99 PHE A C 1
ATOM 775 O O . PHE A 1 99 ? -11.431 -14.321 -17.959 1.00 61.44 99 PHE A O 1
ATOM 782 N N . GLY A 1 100 ? -11.084 -12.753 -16.410 1.00 58.69 100 GLY A N 1
ATOM 783 C CA . GLY A 1 100 ? -10.935 -1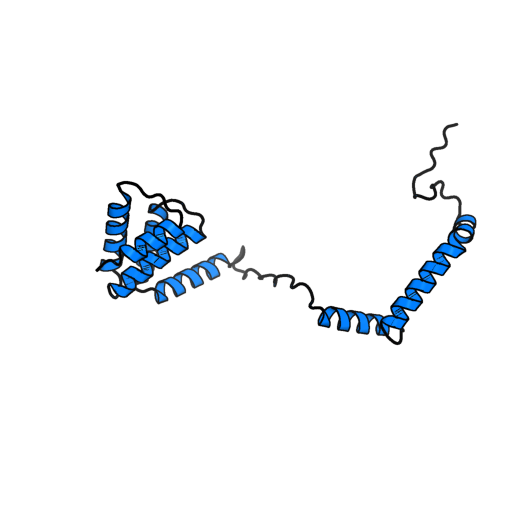3.720 -15.308 1.00 58.69 100 GLY A CA 1
ATOM 784 C C . GLY A 1 100 ? -9.659 -14.566 -15.364 1.00 58.69 100 GLY A C 1
ATOM 785 O O . GLY A 1 100 ? -9.471 -15.443 -14.523 1.00 58.69 100 GLY A O 1
ATOM 786 N N . GLN A 1 101 ? -8.764 -14.283 -16.310 1.00 57.38 101 GLN A N 1
ATOM 787 C CA . GLN A 1 101 ? -7.430 -14.866 -16.340 1.00 57.38 101 GLN A CA 1
ATOM 788 C C . GLN A 1 101 ? -6.519 -14.120 -15.353 1.00 57.38 101 GLN A C 1
ATOM 790 O O . GLN A 1 101 ? -6.597 -12.892 -15.270 1.00 57.38 101 GLN A O 1
ATOM 795 N N . PRO A 1 102 ? -5.667 -14.813 -14.581 1.00 55.62 102 PRO A N 1
ATOM 796 C CA . PRO A 1 102 ? -4.712 -14.148 -13.697 1.00 55.62 102 PRO A CA 1
ATOM 797 C C . PRO A 1 102 ? -3.797 -13.227 -14.519 1.00 55.62 102 PRO A C 1
ATOM 799 O O . PRO A 1 102 ? -3.293 -13.643 -15.565 1.00 55.62 102 PRO A O 1
ATOM 802 N N . ILE A 1 103 ? -3.585 -11.978 -14.074 1.00 57.22 103 ILE A N 1
ATOM 803 C CA . ILE A 1 103 ? -2.568 -11.111 -14.685 1.00 57.22 103 ILE A CA 1
ATOM 804 C C . ILE A 1 103 ? -1.235 -11.835 -14.534 1.00 57.22 103 ILE A C 1
ATOM 806 O O . ILE A 1 103 ? -0.768 -12.061 -13.417 1.00 57.22 103 ILE A O 1
ATOM 810 N N . LYS A 1 104 ? -0.630 -12.223 -15.660 1.00 56.53 104 LYS A N 1
ATOM 811 C CA . LYS A 1 104 ? 0.760 -12.665 -15.677 1.00 56.53 104 LYS A CA 1
ATOM 812 C C . LYS A 1 104 ? 1.585 -11.479 -15.192 1.00 56.53 104 LYS A C 1
ATOM 814 O O . LYS A 1 104 ? 1.731 -10.497 -15.913 1.00 56.53 104 LYS A O 1
ATOM 819 N N . GLN A 1 105 ? 2.056 -11.539 -13.950 1.00 51.31 105 GLN A N 1
ATOM 820 C CA . GLN A 1 105 ? 3.105 -10.641 -13.501 1.00 51.31 105 GLN A CA 1
ATOM 821 C C . GLN A 1 105 ? 4.327 -10.999 -14.344 1.00 51.31 105 GLN A C 1
ATOM 823 O O . GLN A 1 105 ? 4.933 -12.050 -14.142 1.00 51.31 105 GLN A O 1
ATOM 828 N N . GLU A 1 106 ? 4.642 -10.182 -15.346 1.00 53.03 106 GLU A N 1
ATOM 829 C CA . GLU A 1 106 ? 5.952 -10.263 -15.973 1.00 53.03 106 GLU A CA 1
ATOM 830 C C . GLU A 1 106 ? 6.961 -9.998 -14.858 1.00 53.03 106 GLU A C 1
ATOM 832 O O . GLU A 1 106 ? 6.937 -8.944 -14.214 1.00 53.03 106 GLU A O 1
ATOM 837 N N . SER A 1 107 ? 7.789 -11.000 -14.552 1.00 56.62 107 SER A N 1
ATOM 838 C CA . SER A 1 107 ? 8.919 -10.824 -13.650 1.00 56.62 107 SER A CA 1
ATOM 839 C C . SER A 1 107 ? 9.663 -9.579 -14.110 1.00 56.62 107 SER A C 1
ATOM 841 O O . SER A 1 107 ? 10.015 -9.501 -15.291 1.00 56.62 107 SER A O 1
ATOM 843 N N . LYS A 1 108 ? 9.878 -8.607 -13.207 1.00 58.09 108 LYS A N 1
ATOM 844 C CA . LYS A 1 108 ? 10.766 -7.469 -13.478 1.00 58.09 108 LYS A CA 1
ATOM 845 C C . LYS A 1 108 ? 11.986 -8.015 -14.207 1.00 58.09 108 LYS A C 1
ATOM 847 O O . LYS A 1 108 ? 12.578 -8.977 -13.721 1.00 58.09 108 LYS A O 1
ATOM 852 N N . VAL A 1 109 ? 12.325 -7.437 -15.358 1.00 56.97 109 VAL A N 1
ATOM 853 C CA . VAL A 1 109 ? 13.570 -7.764 -16.054 1.00 56.97 109 VAL A CA 1
ATOM 854 C C . VAL A 1 109 ? 14.692 -7.407 -15.086 1.00 56.97 109 VAL A C 1
ATOM 856 O O . VAL A 1 109 ? 15.041 -6.238 -14.923 1.00 56.97 109 VAL A O 1
ATOM 859 N N . LEU A 1 110 ? 15.166 -8.403 -14.340 1.00 67.94 110 LEU A N 1
ATOM 860 C CA . LEU A 1 110 ? 16.298 -8.251 -13.450 1.00 67.94 110 LEU A CA 1
ATOM 861 C C . LEU A 1 110 ? 17.494 -8.013 -14.361 1.00 67.94 110 LEU A C 1
ATOM 863 O O . LEU A 1 110 ? 17.731 -8.779 -15.296 1.00 67.94 110 LEU A O 1
ATOM 867 N N . VAL A 1 111 ? 18.200 -6.907 -14.134 1.00 74.38 111 VAL A N 1
ATOM 868 C CA . VAL A 1 111 ? 19.468 -6.662 -14.819 1.00 74.38 111 VAL A CA 1
ATOM 869 C C . VAL A 1 111 ? 20.361 -7.870 -14.518 1.00 74.38 111 VAL A C 1
ATOM 871 O O . VAL A 1 111 ? 20.525 -8.178 -13.333 1.00 74.38 111 VAL A O 1
ATOM 874 N N . PRO A 1 112 ? 20.898 -8.564 -15.539 1.00 75.31 112 PRO A N 1
ATOM 875 C CA . PRO A 1 112 ? 21.745 -9.725 -15.321 1.00 75.31 112 PRO A CA 1
ATOM 876 C C . PRO A 1 112 ? 22.885 -9.380 -14.368 1.00 75.31 112 PRO A C 1
ATOM 878 O O . PRO A 1 112 ? 23.538 -8.338 -14.499 1.00 75.31 112 PRO A O 1
ATOM 881 N N . THR A 1 113 ? 23.119 -10.249 -13.396 1.00 82.62 113 THR A N 1
ATOM 882 C CA . THR A 1 113 ? 24.252 -10.111 -12.486 1.00 82.62 113 THR A CA 1
ATOM 883 C C . THR A 1 113 ? 25.570 -10.292 -13.240 1.00 82.62 113 THR A C 1
ATOM 885 O O . THR A 1 113 ? 25.644 -10.924 -14.295 1.00 82.62 113 THR A O 1
ATOM 888 N N . SER A 1 114 ? 26.652 -9.731 -12.693 1.00 83.12 114 SER A N 1
ATOM 889 C CA . SER A 1 114 ? 27.990 -9.801 -13.303 1.00 83.12 114 SER A CA 1
ATOM 890 C C . SER A 1 114 ? 28.426 -11.241 -13.607 1.00 83.12 114 SER A C 1
ATOM 892 O O . SER A 1 114 ? 29.051 -11.502 -14.635 1.00 83.12 114 SER A O 1
ATOM 894 N N . ASP A 1 115 ? 28.050 -12.191 -12.751 1.00 83.81 115 ASP A N 1
ATOM 895 C CA . ASP A 1 115 ? 28.412 -13.597 -12.920 1.00 83.81 115 ASP A CA 1
ATOM 896 C C . ASP A 1 115 ? 27.573 -14.295 -13.997 1.00 83.81 115 ASP A C 1
ATOM 898 O O . ASP A 1 115 ? 28.119 -15.082 -14.771 1.00 83.81 115 ASP A O 1
ATOM 902 N N . GLU A 1 116 ? 26.292 -13.942 -14.142 1.00 85.00 116 GLU A N 1
ATOM 903 C CA . GLU A 1 116 ? 25.450 -14.410 -15.253 1.00 85.00 116 GLU A CA 1
ATOM 904 C C . GLU A 1 116 ? 25.995 -13.927 -16.605 1.00 85.00 116 GLU A C 1
ATOM 906 O O . GLU A 1 116 ? 26.084 -14.707 -17.554 1.00 85.00 116 GLU A O 1
ATOM 911 N N . ILE A 1 117 ? 26.454 -12.672 -16.678 1.00 85.50 117 ILE A N 1
ATOM 912 C CA . ILE A 1 117 ? 27.080 -12.106 -17.884 1.00 85.50 117 ILE A CA 1
ATOM 913 C C . ILE A 1 117 ? 28.382 -12.843 -18.222 1.00 85.50 117 ILE A C 1
ATOM 915 O O . ILE A 1 117 ? 28.642 -13.152 -19.387 1.00 85.50 117 ILE A O 1
ATOM 919 N N . LYS A 1 118 ? 29.218 -13.151 -17.223 1.00 87.31 118 LYS A N 1
ATOM 920 C CA . LYS A 1 118 ? 30.461 -13.909 -17.444 1.00 87.31 118 LYS A CA 1
ATOM 921 C C . LYS A 1 118 ? 30.176 -15.311 -17.972 1.00 87.31 118 LYS A C 1
ATOM 923 O O . LYS A 1 118 ? 30.769 -15.703 -18.974 1.00 87.31 118 LYS A O 1
ATOM 928 N N . GLN A 1 119 ? 29.236 -16.030 -17.356 1.00 88.62 119 GLN A N 1
ATOM 929 C CA . GLN A 1 119 ? 28.849 -17.369 -17.805 1.00 88.62 119 GLN A CA 1
ATOM 930 C C . GLN A 1 119 ? 28.269 -17.350 -19.222 1.00 88.62 119 GLN A C 1
ATOM 932 O O . GLN A 1 119 ? 28.589 -18.221 -20.030 1.00 88.62 119 GLN A O 1
ATOM 937 N N . GLN A 1 120 ? 27.448 -16.351 -19.548 1.00 89.12 120 GLN A N 1
ATOM 938 C CA . GLN A 1 120 ? 26.915 -16.173 -20.897 1.00 89.12 120 GLN A CA 1
ATOM 939 C C . GLN A 1 120 ? 28.034 -15.944 -21.921 1.00 89.12 120 GLN A C 1
ATOM 941 O O . GLN A 1 120 ? 28.068 -16.615 -22.952 1.00 89.12 120 GLN A O 1
ATOM 946 N N . ASN A 1 121 ? 28.986 -15.059 -21.621 1.00 89.75 121 ASN A N 1
ATOM 947 C CA . ASN A 1 121 ? 30.118 -14.781 -22.505 1.00 89.75 121 ASN A CA 1
ATOM 948 C C . ASN A 1 121 ? 31.003 -16.017 -22.723 1.00 89.75 121 ASN A C 1
ATOM 950 O O . ASN A 1 121 ? 31.476 -16.246 -23.836 1.00 89.75 121 ASN A O 1
ATOM 954 N N . GLU A 1 122 ? 31.222 -16.829 -21.687 1.00 90.38 122 GLU A N 1
ATOM 955 C CA . GLU A 1 122 ? 31.968 -18.087 -21.806 1.00 90.38 122 GLU A CA 1
ATOM 956 C C . GLU A 1 122 ? 31.246 -19.120 -22.673 1.00 90.38 122 GLU A C 1
ATOM 958 O O . GLU A 1 122 ? 31.892 -19.805 -23.470 1.00 90.38 122 GLU A O 1
ATOM 963 N N . ARG A 1 123 ? 29.916 -19.219 -22.559 1.00 91.38 123 ARG A N 1
ATOM 964 C CA . ARG A 1 123 ? 29.105 -20.085 -23.428 1.00 91.38 123 ARG A CA 1
ATOM 965 C C . ARG A 1 123 ? 29.208 -19.649 -24.884 1.00 91.38 123 ARG A C 1
ATOM 967 O O . ARG A 1 123 ? 29.534 -20.474 -25.731 1.00 91.38 123 ARG A O 1
ATOM 974 N N . TRP A 1 124 ? 29.034 -18.359 -25.160 1.00 90.75 124 TRP A N 1
ATOM 975 C CA . TRP A 1 124 ? 29.157 -17.821 -26.516 1.00 90.75 124 TRP A CA 1
ATOM 976 C C . TRP A 1 124 ? 30.543 -18.017 -27.115 1.00 90.75 124 TRP A C 1
ATOM 978 O O . TRP A 1 124 ? 30.647 -18.364 -28.287 1.00 90.75 124 TRP A O 1
ATOM 988 N N . ALA A 1 125 ? 31.609 -17.850 -26.328 1.00 90.81 125 ALA A N 1
ATOM 989 C CA . ALA A 1 125 ? 32.956 -18.122 -26.815 1.00 90.81 125 ALA A CA 1
ATOM 990 C C . ALA A 1 125 ? 33.075 -19.565 -27.333 1.00 90.81 125 ALA A C 1
ATOM 992 O O . ALA A 1 125 ? 33.561 -19.763 -28.443 1.00 90.81 125 ALA A O 1
ATOM 993 N N . LYS A 1 126 ? 32.556 -20.549 -26.587 1.00 90.44 126 LYS A N 1
ATOM 994 C CA . LYS A 1 126 ? 32.569 -21.963 -26.993 1.00 90.44 126 LYS A CA 1
ATOM 995 C C . LYS A 1 126 ? 31.680 -22.243 -28.203 1.00 90.44 126 LYS A C 1
ATOM 997 O O . LYS A 1 126 ? 32.115 -22.941 -29.112 1.00 90.44 126 LYS A O 1
ATOM 1002 N N . GLU A 1 127 ? 30.465 -21.694 -28.236 1.00 90.75 127 GLU A N 1
ATOM 1003 C CA . GLU A 1 127 ? 29.537 -21.846 -29.371 1.00 90.75 127 GLU A CA 1
ATOM 1004 C C . GLU A 1 127 ? 30.124 -21.295 -30.674 1.00 90.75 127 GLU A C 1
ATOM 1006 O O . GLU A 1 127 ? 29.958 -21.885 -31.738 1.00 90.75 127 GLU A O 1
ATOM 1011 N N . LEU A 1 128 ? 30.861 -20.188 -30.586 1.00 88.50 128 LEU A N 1
ATOM 1012 C CA . LEU A 1 128 ? 31.557 -19.572 -31.713 1.00 88.50 128 LEU A CA 1
ATOM 1013 C C . LEU A 1 128 ? 32.903 -20.252 -32.040 1.00 88.50 128 LEU A C 1
ATOM 1015 O O . LEU A 1 128 ? 33.622 -19.781 -32.919 1.00 88.50 128 LEU A O 1
ATOM 1019 N N . GLY A 1 129 ? 33.250 -21.345 -31.351 1.00 90.12 129 GLY A N 1
ATOM 1020 C CA . GLY A 1 129 ? 34.458 -22.137 -31.599 1.00 90.12 129 GLY A CA 1
ATOM 1021 C C . GLY A 1 129 ? 35.750 -21.561 -31.008 1.00 90.12 129 GLY A C 1
ATOM 1022 O O . GLY A 1 129 ? 36.837 -21.986 -31.392 1.00 90.12 129 GLY A O 1
ATOM 1023 N N . TYR A 1 130 ? 35.664 -20.601 -30.086 1.00 90.50 130 TYR A N 1
ATOM 1024 C CA . TYR A 1 130 ? 36.814 -20.048 -29.370 1.00 90.50 130 TYR A CA 1
ATOM 1025 C C . TYR A 1 130 ? 37.077 -20.789 -28.054 1.00 90.50 130 TYR A C 1
ATOM 1027 O O . TYR A 1 130 ? 36.160 -21.192 -27.343 1.00 90.50 130 TYR A O 1
ATOM 1035 N N . GLU A 1 131 ? 38.352 -20.886 -27.673 1.00 87.00 131 GLU A N 1
ATOM 1036 C CA . GLU A 1 131 ? 38.775 -21.546 -26.428 1.00 87.00 131 GLU A CA 1
ATOM 1037 C C . GLU A 1 131 ? 38.251 -20.843 -25.165 1.00 87.00 131 GLU A C 1
ATOM 1039 O O . GLU A 1 131 ? 37.951 -21.484 -24.160 1.00 87.00 131 GLU A O 1
ATOM 1044 N N . ASN A 1 132 ? 38.167 -19.510 -25.195 1.00 91.06 132 ASN A N 1
ATOM 1045 C CA . ASN A 1 132 ? 37.686 -18.684 -24.090 1.00 91.06 132 ASN A CA 1
ATOM 1046 C C . ASN A 1 132 ? 37.317 -17.266 -24.566 1.00 91.06 132 ASN A C 1
ATOM 1048 O O . ASN A 1 132 ? 37.616 -16.858 -25.692 1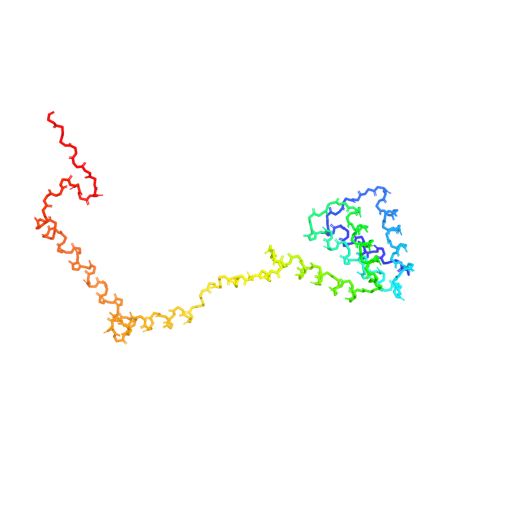.00 91.06 132 ASN A O 1
ATOM 1052 N N . VAL A 1 133 ? 36.712 -16.480 -23.671 1.00 89.81 133 VAL A N 1
ATOM 1053 C CA . VAL A 1 133 ? 36.277 -15.095 -23.935 1.00 89.81 133 VAL A CA 1
ATOM 1054 C C . VAL A 1 133 ? 37.430 -14.199 -24.405 1.00 89.81 133 VAL A C 1
ATOM 1056 O O . VAL A 1 133 ? 37.241 -13.339 -25.264 1.00 89.81 133 VAL A O 1
ATOM 1059 N N . LYS A 1 134 ? 38.649 -14.405 -23.890 1.00 91.50 134 LYS A N 1
ATOM 1060 C CA . LYS A 1 134 ? 39.828 -13.610 -24.270 1.00 91.50 134 LYS A CA 1
ATOM 1061 C C . LYS A 1 134 ? 40.268 -13.909 -25.707 1.00 91.50 134 LYS A C 1
ATOM 1063 O O . LYS A 1 134 ? 40.600 -12.979 -26.443 1.00 91.50 134 LYS A O 1
ATOM 1068 N N . ALA A 1 135 ? 40.232 -15.176 -26.116 1.00 90.00 135 ALA A N 1
ATOM 1069 C CA . ALA A 1 135 ? 40.492 -15.597 -27.490 1.00 90.00 135 ALA A CA 1
ATOM 1070 C C . ALA A 1 135 ? 39.428 -15.045 -28.448 1.00 90.00 135 ALA A C 1
ATOM 1072 O O . ALA A 1 135 ? 39.782 -14.476 -29.480 1.00 90.00 135 ALA A O 1
ATOM 1073 N N . MET A 1 136 ? 38.150 -15.107 -28.059 1.00 92.56 136 MET A N 1
ATOM 1074 C CA . MET A 1 136 ? 37.044 -14.505 -28.810 1.00 92.56 136 MET A CA 1
ATOM 1075 C C . MET A 1 136 ? 37.251 -12.996 -28.999 1.00 92.56 136 MET A C 1
ATOM 1077 O O . MET A 1 136 ? 37.196 -12.495 -30.123 1.00 92.56 136 MET A O 1
ATOM 1081 N N . ALA A 1 137 ? 37.563 -12.261 -27.927 1.00 90.44 137 ALA A N 1
ATOM 1082 C CA . ALA A 1 137 ? 37.807 -10.820 -27.987 1.00 90.44 137 ALA A CA 1
ATOM 1083 C C . ALA A 1 137 ? 38.995 -10.462 -28.897 1.00 90.44 137 ALA A C 1
ATOM 1085 O O . ALA A 1 137 ? 38.910 -9.520 -29.690 1.00 90.44 137 ALA A O 1
ATOM 1086 N N . LYS A 1 138 ? 40.092 -11.227 -28.821 1.00 91.50 138 LYS A N 1
ATOM 1087 C CA . LYS A 1 138 ? 41.261 -11.049 -29.691 1.00 91.50 138 LYS A CA 1
ATOM 1088 C C . LYS A 1 138 ? 40.920 -11.333 -31.156 1.00 91.50 138 LYS A C 1
ATOM 1090 O O . LYS A 1 138 ? 41.157 -10.471 -31.996 1.00 91.50 138 LYS A O 1
ATOM 1095 N N . GLY A 1 139 ? 40.293 -12.473 -31.451 1.00 88.88 139 GLY A N 1
ATOM 1096 C CA . GLY A 1 139 ? 39.894 -12.838 -32.814 1.00 88.88 139 GLY A CA 1
ATOM 1097 C C . GLY A 1 139 ? 38.944 -11.813 -33.435 1.00 88.88 139 GLY A C 1
ATOM 1098 O O . GLY A 1 139 ? 39.133 -11.385 -34.571 1.00 88.88 139 GLY A O 1
ATOM 1099 N N . THR A 1 140 ? 37.982 -11.327 -32.650 1.00 88.88 140 THR A N 1
ATOM 1100 C CA . THR A 1 140 ? 37.044 -10.279 -33.074 1.00 88.88 140 THR A CA 1
ATOM 1101 C C . THR A 1 140 ? 37.778 -8.979 -33.403 1.00 88.88 140 THR A C 1
ATOM 1103 O O . THR A 1 140 ? 37.536 -8.354 -34.439 1.00 88.88 140 THR A O 1
ATOM 1106 N N . ARG A 1 141 ? 38.725 -8.573 -32.548 1.00 90.56 141 ARG A N 1
ATOM 1107 C CA . ARG A 1 141 ? 39.563 -7.393 -32.777 1.00 90.56 141 ARG A CA 1
ATOM 1108 C C . ARG A 1 141 ? 40.403 -7.532 -34.046 1.00 90.56 141 ARG A C 1
ATOM 1110 O O . ARG A 1 141 ? 40.460 -6.580 -34.822 1.00 90.56 141 ARG A O 1
ATOM 1117 N N . ASP A 1 142 ? 41.009 -8.691 -34.276 1.00 91.06 142 ASP A N 1
ATOM 1118 C CA . ASP A 1 142 ? 41.841 -8.947 -35.455 1.00 91.06 142 ASP A CA 1
ATOM 1119 C C . ASP A 1 142 ? 41.012 -8.886 -36.746 1.00 91.06 142 ASP A C 1
ATOM 1121 O O . ASP A 1 142 ? 41.422 -8.242 -37.716 1.00 91.06 142 ASP A O 1
ATOM 1125 N N . ILE A 1 143 ? 39.790 -9.434 -36.731 1.00 88.94 143 ILE A N 1
ATOM 1126 C CA . ILE A 1 143 ? 38.824 -9.285 -37.829 1.00 88.94 143 ILE A CA 1
ATOM 1127 C C . ILE A 1 143 ? 38.531 -7.802 -38.078 1.00 88.94 143 ILE A C 1
ATOM 1129 O O . ILE A 1 143 ? 38.665 -7.335 -39.208 1.00 88.94 143 ILE A O 1
ATOM 1133 N N . PHE A 1 144 ? 38.192 -7.022 -37.046 1.00 89.12 144 PHE A N 1
ATOM 1134 C CA . PHE A 1 144 ? 37.922 -5.589 -37.214 1.00 89.12 144 PHE A CA 1
ATOM 1135 C C . PHE A 1 144 ? 39.120 -4.813 -37.769 1.00 89.12 144 PHE A C 1
ATOM 1137 O O . PHE A 1 144 ? 38.946 -3.939 -38.623 1.00 89.12 144 PHE A O 1
ATOM 1144 N N . VAL A 1 145 ? 40.333 -5.128 -37.316 1.00 91.25 145 VAL A N 1
ATOM 1145 C CA . VAL A 1 145 ? 41.564 -4.517 -37.828 1.00 91.25 145 VAL A CA 1
ATOM 1146 C C . VAL A 1 145 ? 41.750 -4.856 -39.305 1.00 91.25 145 VAL A C 1
ATOM 1148 O O . VAL A 1 145 ? 41.971 -3.948 -40.107 1.00 91.25 145 VAL A O 1
ATOM 1151 N N . ASN A 1 146 ? 41.587 -6.119 -39.693 1.00 89.12 146 ASN A N 1
ATOM 1152 C CA . ASN A 1 146 ? 41.701 -6.546 -41.088 1.00 89.12 146 ASN A CA 1
ATOM 1153 C C . ASN A 1 146 ? 40.625 -5.910 -41.973 1.00 89.12 146 ASN A C 1
ATOM 1155 O O . ASN A 1 146 ? 40.926 -5.443 -43.072 1.00 89.12 146 ASN A O 1
ATOM 1159 N N . LEU A 1 147 ? 39.389 -5.799 -41.483 1.00 86.50 147 LEU A N 1
ATOM 1160 C CA . LEU A 1 147 ? 38.308 -5.106 -42.181 1.00 86.50 147 LEU A CA 1
ATOM 1161 C C . LEU A 1 147 ? 38.631 -3.620 -42.388 1.00 86.50 147 LEU A C 1
ATOM 1163 O O . LEU A 1 147 ? 38.325 -3.076 -43.451 1.00 86.50 147 LEU A O 1
ATOM 1167 N N . ARG A 1 148 ? 39.252 -2.952 -41.409 1.00 85.69 148 ARG A N 1
ATOM 1168 C CA . ARG A 1 148 ? 39.687 -1.554 -41.557 1.00 85.69 148 ARG A CA 1
ATOM 1169 C C . ARG A 1 148 ? 40.839 -1.420 -42.548 1.00 85.69 148 ARG A C 1
ATOM 1171 O O . ARG A 1 148 ? 40.765 -0.551 -43.411 1.00 85.69 148 ARG A O 1
ATOM 1178 N N . LYS A 1 149 ? 41.850 -2.290 -42.464 1.00 87.38 149 LYS A N 1
ATOM 1179 C CA . LYS A 1 149 ? 43.011 -2.291 -43.371 1.00 87.38 149 LYS A CA 1
ATOM 1180 C C . LYS A 1 149 ? 42.598 -2.518 -44.828 1.00 87.38 149 LYS A C 1
ATOM 1182 O O . LYS A 1 149 ? 42.944 -1.728 -45.693 1.00 87.38 149 LYS A O 1
ATOM 1187 N N . THR A 1 150 ? 41.764 -3.524 -45.080 1.00 83.06 150 THR A N 1
ATOM 1188 C CA . THR A 1 150 ? 41.293 -3.897 -46.431 1.00 83.06 150 THR A CA 1
ATOM 1189 C C . THR A 1 150 ? 40.091 -3.076 -46.905 1.00 83.06 150 THR A C 1
ATOM 1191 O O . THR A 1 150 ? 39.465 -3.400 -47.913 1.00 83.06 150 THR A O 1
ATOM 1194 N N . ARG A 1 151 ? 39.691 -2.020 -46.176 1.00 79.50 151 ARG A N 1
ATOM 1195 C CA . ARG A 1 151 ? 38.483 -1.244 -46.502 1.00 79.50 151 ARG A CA 1
ATOM 1196 C C . ARG A 1 151 ? 38.553 -0.658 -47.910 1.00 79.50 151 ARG A C 1
ATOM 1198 O O . ARG A 1 151 ? 37.562 -0.744 -48.626 1.00 79.50 151 ARG A O 1
ATOM 1205 N N . ALA A 1 152 ? 39.683 -0.064 -48.291 1.00 77.69 152 ALA A N 1
ATOM 1206 C CA . ALA A 1 152 ? 39.843 0.576 -49.596 1.00 77.69 152 ALA A CA 1
ATOM 1207 C C . ALA A 1 152 ? 39.695 -0.438 -50.743 1.00 77.69 152 ALA A C 1
ATOM 1209 O O . ALA A 1 152 ? 38.882 -0.234 -51.639 1.00 77.69 152 ALA A O 1
ATOM 1210 N N . GLU A 1 153 ? 40.383 -1.575 -50.649 1.00 80.00 153 GLU A N 1
ATOM 1211 C CA . GLU A 1 153 ? 40.323 -2.672 -51.626 1.00 80.00 153 GLU A CA 1
ATOM 1212 C C . GLU A 1 153 ? 38.914 -3.282 -51.723 1.00 80.00 153 GLU A C 1
ATOM 1214 O O . GLU A 1 153 ? 38.368 -3.458 -52.813 1.00 80.00 153 GLU A O 1
ATOM 1219 N N . ARG A 1 154 ? 38.258 -3.526 -50.578 1.00 75.12 154 ARG A N 1
ATOM 1220 C CA . ARG A 1 154 ? 36.883 -4.056 -50.535 1.00 75.12 154 ARG A CA 1
ATOM 1221 C C . ARG A 1 154 ? 35.833 -3.067 -51.031 1.00 75.12 154 ARG A C 1
ATOM 1223 O O . ARG A 1 154 ? 34.745 -3.495 -51.405 1.00 75.12 154 ARG A O 1
ATOM 1230 N N . LEU A 1 155 ? 36.106 -1.765 -50.994 1.00 73.00 155 LEU A N 1
ATOM 1231 C CA . LEU A 1 155 ? 35.234 -0.751 -51.589 1.00 73.00 155 LEU A CA 1
ATOM 1232 C C . LEU A 1 155 ? 35.507 -0.574 -53.087 1.00 73.00 155 LEU A C 1
ATOM 1234 O O . LEU A 1 155 ? 34.560 -0.325 -53.827 1.00 73.00 155 LEU A O 1
ATOM 1238 N N . ALA A 1 156 ? 36.752 -0.750 -53.536 1.00 71.06 156 ALA A N 1
ATOM 1239 C CA . ALA A 1 156 ? 37.123 -0.686 -54.949 1.00 71.06 156 ALA A CA 1
ATOM 1240 C C . ALA A 1 156 ? 36.493 -1.822 -55.776 1.00 71.06 156 ALA A C 1
ATOM 1242 O O . ALA A 1 156 ? 36.045 -1.586 -56.894 1.00 71.06 156 ALA A O 1
ATOM 1243 N N . ASN A 1 157 ? 36.380 -3.022 -55.196 1.00 64.81 157 ASN A N 1
ATOM 1244 C CA . ASN A 1 157 ? 35.801 -4.201 -55.854 1.00 64.81 157 ASN A CA 1
ATOM 1245 C C . ASN A 1 157 ? 34.268 -4.311 -55.734 1.00 64.81 157 ASN A C 1
ATOM 1247 O O . ASN A 1 157 ? 33.691 -5.319 -56.141 1.00 64.81 157 ASN A O 1
ATOM 1251 N N . LYS A 1 158 ? 33.577 -3.308 -55.168 1.00 63.72 158 LYS A N 1
ATOM 1252 C CA . LYS A 1 158 ? 32.107 -3.299 -55.128 1.00 63.72 158 LYS A CA 1
ATOM 1253 C C . LYS A 1 158 ? 31.535 -2.705 -56.418 1.00 63.72 158 LYS A C 1
ATOM 1255 O O . LYS A 1 158 ? 32.026 -1.669 -56.870 1.00 63.72 158 LYS A O 1
ATOM 1260 N N . PRO A 1 159 ? 30.458 -3.286 -56.986 1.00 63.16 159 PRO A N 1
ATOM 1261 C CA . PRO A 1 159 ? 29.737 -2.643 -58.078 1.00 63.16 159 PRO A CA 1
ATOM 1262 C C . PRO A 1 159 ? 29.307 -1.243 -57.626 1.00 63.16 159 PRO A C 1
ATOM 1264 O O . PRO A 1 159 ? 28.833 -1.069 -56.501 1.00 63.16 159 PRO A O 1
ATOM 1267 N N . LYS A 1 160 ? 29.507 -0.230 -58.479 1.00 64.00 160 LYS A N 1
ATOM 1268 C CA . LYS A 1 160 ? 29.137 1.162 -58.185 1.00 64.00 160 LYS A CA 1
ATOM 1269 C C . LYS A 1 160 ? 27.612 1.258 -58.076 1.00 64.00 160 LYS A C 1
ATOM 1271 O O . LYS A 1 160 ? 26.932 1.553 -59.050 1.00 64.00 160 LYS A O 1
ATOM 1276 N N . THR A 1 161 ? 27.074 1.041 -56.881 1.00 61.75 161 THR A N 1
ATOM 1277 C CA . THR A 1 161 ? 25.632 1.072 -56.577 1.00 61.75 161 THR A CA 1
ATOM 1278 C C . THR A 1 161 ? 25.034 2.483 -56.591 1.00 61.75 161 THR A C 1
ATOM 1280 O O . THR A 1 161 ? 23.880 2.673 -56.220 1.00 61.75 161 THR A O 1
ATOM 1283 N N . GLY A 1 162 ? 25.800 3.497 -57.011 1.00 59.06 162 GLY A N 1
ATOM 1284 C CA . GLY A 1 162 ? 25.368 4.893 -56.983 1.00 59.06 162 GLY A CA 1
ATOM 1285 C C . GLY A 1 162 ? 25.166 5.431 -55.564 1.00 59.06 162 GLY A C 1
ATOM 1286 O O . GLY A 1 162 ? 24.457 6.417 -55.397 1.00 59.06 162 GLY A O 1
ATOM 1287 N N . LEU A 1 163 ? 25.760 4.794 -54.550 1.00 63.16 163 LEU A N 1
ATOM 1288 C CA . LEU A 1 163 ? 25.732 5.220 -53.151 1.00 63.16 163 LEU A CA 1
ATOM 1289 C C . LEU A 1 163 ? 27.108 5.778 -52.746 1.00 63.16 163 LEU A C 1
ATOM 1291 O O . LEU A 1 163 ? 28.145 5.268 -53.167 1.00 63.16 163 LEU A O 1
ATOM 1295 N N . THR A 1 164 ? 27.128 6.831 -51.932 1.00 59.06 164 THR A N 1
ATOM 1296 C CA . THR A 1 164 ? 28.337 7.405 -51.331 1.00 59.06 164 THR A CA 1
ATOM 1297 C C . THR A 1 164 ? 28.909 6.460 -50.271 1.00 59.06 164 THR A C 1
ATOM 1299 O O . THR A 1 164 ? 28.243 5.531 -49.815 1.00 59.06 164 THR A O 1
ATOM 1302 N N . ALA A 1 165 ? 30.134 6.725 -49.807 1.00 57.88 165 ALA A N 1
ATOM 1303 C CA . ALA A 1 165 ? 30.778 5.955 -48.735 1.00 57.88 165 ALA A CA 1
ATOM 1304 C C . ALA A 1 165 ? 29.982 5.917 -47.407 1.00 57.88 165 ALA A C 1
ATOM 1306 O O . ALA A 1 165 ? 30.264 5.062 -46.567 1.00 57.88 165 ALA A O 1
ATOM 1307 N N . ASN A 1 166 ? 28.990 6.804 -47.247 1.00 61.50 166 ASN A N 1
ATOM 1308 C CA . ASN A 1 166 ? 28.080 6.890 -46.100 1.00 61.50 166 ASN A CA 1
ATOM 1309 C C . ASN A 1 166 ? 26.674 6.320 -46.393 1.00 61.50 166 ASN A C 1
ATOM 1311 O O . ASN A 1 166 ? 25.783 6.464 -45.566 1.00 61.50 166 ASN A O 1
ATOM 1315 N N . GLY A 1 167 ? 26.453 5.696 -47.557 1.00 57.78 167 GLY A N 1
ATOM 1316 C CA . GLY A 1 167 ? 25.176 5.066 -47.913 1.00 57.78 167 GLY A CA 1
ATOM 1317 C C . GLY A 1 167 ? 24.128 5.992 -48.543 1.00 57.78 167 GLY A C 1
ATOM 1318 O O . GLY A 1 167 ? 22.995 5.565 -48.732 1.00 57.78 167 GLY A O 1
ATOM 1319 N N . ASN A 1 168 ? 24.481 7.227 -48.915 1.00 67.44 168 ASN A N 1
ATOM 1320 C CA . ASN A 1 168 ? 23.541 8.165 -49.544 1.00 67.44 168 ASN A CA 1
ATOM 1321 C C . ASN A 1 168 ? 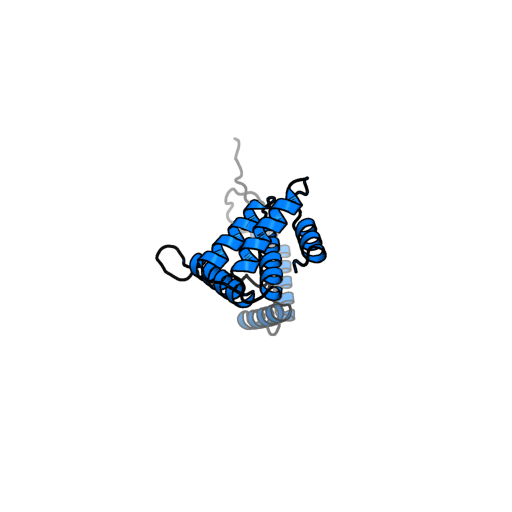23.580 8.053 -51.070 1.00 67.44 168 ASN A C 1
ATOM 1323 O O . ASN A 1 168 ? 24.651 7.913 -51.648 1.00 67.44 168 ASN A O 1
ATOM 1327 N N . ARG A 1 169 ? 22.441 8.172 -51.753 1.00 66.62 169 ARG A N 1
ATOM 1328 C CA . ARG A 1 169 ? 22.381 8.111 -53.222 1.00 66.62 169 ARG A CA 1
ATOM 1329 C C . ARG A 1 169 ? 23.076 9.325 -53.851 1.00 66.62 169 ARG A C 1
ATOM 1331 O O . ARG A 1 169 ? 22.768 10.463 -53.510 1.00 66.62 169 ARG A O 1
ATOM 1338 N N . VAL A 1 170 ? 24.014 9.086 -54.767 1.00 62.12 170 VAL A N 1
ATOM 1339 C CA . VAL A 1 170 ? 24.682 10.126 -55.558 1.00 62.12 170 VAL A CA 1
ATOM 1340 C C . VAL A 1 170 ? 23.656 10.688 -56.539 1.00 62.12 170 VAL A C 1
ATOM 1342 O O . VAL A 1 170 ? 23.333 10.062 -57.549 1.00 62.12 170 VAL A O 1
ATOM 1345 N N . LEU A 1 171 ? 23.107 11.861 -56.226 1.00 63.44 171 LEU A N 1
ATOM 1346 C CA . LEU A 1 171 ? 22.262 12.620 -57.142 1.00 63.44 171 LEU A CA 1
ATOM 1347 C C . LEU A 1 171 ? 23.152 13.186 -58.257 1.00 63.44 171 LEU A C 1
ATOM 1349 O O . LEU A 1 171 ? 23.834 14.188 -58.058 1.00 63.44 171 LEU A O 1
ATOM 1353 N N . LYS A 1 172 ? 23.168 12.538 -59.429 1.00 56.78 172 LYS A N 1
ATOM 1354 C CA . LYS A 1 172 ? 23.695 13.154 -60.656 1.00 56.78 172 LYS A CA 1
ATOM 1355 C C . LYS A 1 172 ? 22.843 14.390 -60.961 1.00 56.78 172 LYS A C 1
ATOM 1357 O O . LYS A 1 172 ? 21.689 14.241 -61.353 1.00 56.78 172 LYS A O 1
ATOM 1362 N N . ARG A 1 173 ? 23.394 15.590 -60.779 1.00 49.19 173 ARG A N 1
ATOM 1363 C CA . ARG A 1 173 ? 22.910 16.784 -61.481 1.00 49.19 173 ARG A CA 1
ATOM 1364 C C . ARG A 1 173 ? 23.699 16.864 -62.785 1.00 49.19 173 ARG A C 1
ATOM 1366 O O . ARG A 1 173 ? 24.926 16.916 -62.730 1.00 49.19 173 ARG A O 1
ATOM 1373 N N . PHE A 1 174 ? 22.992 16.718 -63.902 1.00 47.03 174 PHE A N 1
ATOM 1374 C CA . PHE A 1 174 ? 23.491 17.089 -65.223 1.00 47.03 174 PHE A CA 1
ATOM 1375 C C . PHE A 1 174 ? 23.463 18.609 -65.349 1.00 47.03 174 PHE A C 1
ATOM 1377 O O . PHE A 1 174 ? 22.542 19.210 -64.745 1.00 47.03 174 PHE A O 1
#